Protein AF-A0A955D2E6-F1 (afdb_monomer)

Foldseek 3Di:
DPDFFKWWKAFPAQLVLQVLLQVVAPAKFKDFLNDTDDPSDCVGLSDPVNLQPTQWIFIARVVHTQKIDHGGNRRIIGGPVNVVSVVVCVVVVRMGTDPRPVCVVVPPD

Secondary structure (DSSP, 8-state):
-PPPPEEEEEES-HHHHHHHHHHH-SSEEEEETTEEE---STTSS-SHHHHTT-S-EEEEETTEEEEEESS-GGG-EEEGGGHHHHHHHHHTTSEEEPS-GGGSSSS--

Nearest PDB structures (foldseek):
  3tqe-assembly1_A  TM=4.392E-01  e=4.708E+00  Coxiella burnetii

Sequence (109 aa):
MRRAKLIAVRPWNLRRIALHAVEVAVNPVVLIDKRPVSDLTERGPVTRRGLRRCIDFEVRDDADPILGFHDHPSQMWVADRFAHVAKHCAEQGWLKIEGDPSQQADAMD

Structure (mmCIF, N/CA/C/O backbone):
data_AF-A0A955D2E6-F1
#
_entry.id   AF-A0A955D2E6-F1
#
loop_
_atom_site.group_PDB
_atom_site.id
_atom_site.type_symbol
_atom_site.label_atom_id
_atom_site.label_alt_id
_atom_site.label_comp_id
_atom_site.label_asym_id
_atom_site.label_entity_id
_atom_site.label_seq_id
_atom_site.pdbx_PDB_ins_code
_atom_site.Cartn_x
_atom_site.Cartn_y
_atom_site.Cartn_z
_atom_site.occupancy
_atom_site.B_iso_or_equiv
_atom_site.auth_seq_id
_atom_site.auth_comp_id
_atom_site.auth_asym_id
_atom_site.auth_atom_id
_atom_site.pdbx_PDB_model_num
ATOM 1 N N . MET A 1 1 ? -16.024 -6.768 -15.653 1.00 44.41 1 MET A N 1
ATOM 2 C CA . MET A 1 1 ? -15.174 -5.880 -14.829 1.00 44.41 1 MET A CA 1
ATOM 3 C C . MET A 1 1 ? -14.308 -5.047 -15.758 1.00 44.41 1 MET A C 1
ATOM 5 O O . MET A 1 1 ? -13.595 -5.633 -16.562 1.00 44.41 1 MET A O 1
ATOM 9 N N . ARG A 1 2 ? -14.387 -3.710 -15.720 1.00 44.31 2 ARG A N 1
ATOM 10 C CA . ARG A 1 2 ? -13.373 -2.881 -16.396 1.00 44.31 2 ARG A CA 1
ATOM 11 C C . ARG A 1 2 ? -12.065 -3.059 -15.622 1.00 44.31 2 ARG A C 1
ATOM 13 O O . ARG A 1 2 ? -12.087 -2.954 -14.400 1.00 44.31 2 ARG A O 1
ATOM 20 N N . ARG A 1 3 ? -10.960 -3.373 -16.308 1.00 55.31 3 ARG A N 1
ATOM 21 C CA . ARG A 1 3 ? -9.617 -3.367 -15.705 1.00 55.31 3 ARG A CA 1
ATOM 22 C C . ARG A 1 3 ? -9.413 -1.977 -15.096 1.00 55.31 3 ARG A C 1
ATOM 24 O O . ARG A 1 3 ? -9.505 -0.991 -15.825 1.00 55.31 3 ARG A O 1
ATOM 31 N N . ALA A 1 4 ? -9.230 -1.894 -13.781 1.00 67.38 4 ALA A N 1
ATOM 32 C CA . ALA A 1 4 ? -8.889 -0.628 -13.147 1.00 67.38 4 ALA A CA 1
ATOM 33 C C . ALA A 1 4 ? -7.568 -0.140 -13.752 1.00 67.38 4 ALA A C 1
ATOM 35 O O . ALA A 1 4 ? -6.624 -0.924 -13.874 1.00 67.38 4 ALA A O 1
ATOM 36 N N . LYS A 1 5 ? -7.512 1.125 -14.180 1.00 89.19 5 LYS A N 1
ATOM 37 C CA . LYS A 1 5 ? -6.249 1.725 -14.610 1.00 89.19 5 LYS A CA 1
ATOM 38 C C . LYS A 1 5 ? -5.329 1.795 -13.387 1.00 89.19 5 LYS A C 1
ATOM 40 O O . LYS A 1 5 ? -5.784 2.155 -12.301 1.00 89.19 5 LYS A O 1
ATOM 45 N N . LEU A 1 6 ? -4.071 1.398 -13.554 1.00 93.44 6 LEU A N 1
ATOM 46 C CA . LEU A 1 6 ? -3.074 1.355 -12.487 1.00 93.44 6 LEU A CA 1
ATOM 47 C C . LEU A 1 6 ? -1.964 2.361 -12.784 1.00 93.44 6 LEU A C 1
ATOM 49 O O . LEU A 1 6 ? -1.524 2.489 -13.923 1.00 93.44 6 LEU A O 1
ATOM 53 N N . ILE A 1 7 ? -1.506 3.045 -11.746 1.00 94.44 7 ILE A N 1
ATOM 54 C CA . ILE A 1 7 ? -0.358 3.946 -11.765 1.00 94.44 7 ILE A CA 1
ATOM 55 C C . ILE A 1 7 ? 0.813 3.174 -11.169 1.00 94.44 7 ILE A C 1
ATOM 57 O O . ILE A 1 7 ? 0.764 2.802 -9.995 1.00 94.44 7 ILE A O 1
ATOM 61 N N . ALA A 1 8 ? 1.855 2.926 -11.960 1.00 96.12 8 ALA A N 1
ATOM 62 C CA . ALA A 1 8 ? 3.075 2.310 -11.452 1.00 96.12 8 ALA A CA 1
ATOM 63 C C . ALA A 1 8 ? 3.815 3.275 -10.521 1.00 96.12 8 ALA A C 1
ATOM 65 O O . ALA A 1 8 ? 3.927 4.474 -10.791 1.00 96.12 8 ALA A O 1
ATOM 66 N N . VAL A 1 9 ? 4.321 2.756 -9.404 1.00 96.50 9 VAL A N 1
ATOM 67 C CA . VAL A 1 9 ? 5.073 3.541 -8.427 1.00 96.50 9 VAL A CA 1
ATOM 68 C C . VAL A 1 9 ? 6.264 2.753 -7.897 1.00 96.50 9 VAL A C 1
ATOM 70 O O . VAL A 1 9 ? 6.195 1.552 -7.654 1.00 96.50 9 VAL A O 1
ATOM 73 N N . ARG A 1 10 ? 7.362 3.456 -7.626 1.00 96.75 10 ARG A N 1
ATOM 74 C CA . ARG A 1 10 ? 8.536 2.898 -6.953 1.00 96.75 10 ARG A CA 1
ATOM 75 C C . ARG A 1 10 ? 8.555 3.319 -5.490 1.00 96.75 10 ARG A C 1
ATOM 77 O O . ARG A 1 10 ? 8.791 4.498 -5.220 1.00 96.75 10 ARG A O 1
ATOM 84 N N . PRO A 1 11 ? 8.353 2.404 -4.531 1.00 96.38 11 PRO A N 1
ATOM 85 C CA . PRO A 1 11 ? 8.291 2.769 -3.125 1.00 96.38 11 PRO A CA 1
ATOM 86 C C . PRO A 1 11 ? 9.677 2.814 -2.468 1.00 96.38 11 PRO A C 1
ATOM 88 O O . PRO A 1 11 ? 10.498 1.908 -2.615 1.00 96.38 11 PRO A O 1
ATOM 91 N N . TRP A 1 12 ? 9.902 3.827 -1.634 1.00 95.38 12 TRP A N 1
ATOM 92 C CA . TRP A 1 12 ? 11.038 3.918 -0.709 1.00 95.38 12 TRP A CA 1
ATOM 93 C C . TRP A 1 12 ? 10.624 3.665 0.745 1.00 95.38 12 TRP A C 1
ATOM 95 O O . TRP A 1 12 ? 11.411 3.114 1.524 1.00 95.38 12 TRP A O 1
ATOM 105 N N . ASN A 1 13 ? 9.375 3.993 1.102 1.00 96.25 13 ASN A N 1
ATOM 106 C CA . ASN A 1 13 ? 8.825 3.833 2.449 1.00 96.25 13 ASN A CA 1
ATOM 107 C C . ASN A 1 13 ? 7.477 3.087 2.464 1.00 96.25 13 ASN A C 1
ATOM 109 O O . ASN A 1 13 ? 6.426 3.660 2.741 1.00 96.25 13 ASN A O 1
ATOM 113 N N . LEU A 1 14 ? 7.534 1.775 2.209 1.00 95.31 14 LEU A N 1
ATOM 114 C CA . LEU A 1 14 ? 6.368 0.881 2.130 1.00 95.31 14 LEU A CA 1
ATOM 115 C C . LEU A 1 14 ? 5.400 1.003 3.312 1.00 95.31 14 LEU A C 1
ATOM 117 O O . LEU A 1 14 ? 4.193 1.017 3.111 1.00 95.31 14 LEU A O 1
ATOM 121 N N . ARG A 1 15 ? 5.917 1.118 4.544 1.00 96.50 15 ARG A N 1
ATOM 122 C CA . ARG A 1 15 ? 5.055 1.190 5.731 1.00 96.50 15 ARG A CA 1
ATOM 123 C C . ARG A 1 15 ? 4.250 2.487 5.763 1.00 96.50 15 ARG A C 1
ATOM 125 O O . ARG A 1 15 ? 3.059 2.439 6.032 1.00 96.50 15 ARG A O 1
ATOM 132 N N . ARG A 1 16 ? 4.882 3.637 5.506 1.00 97.75 16 ARG A N 1
ATOM 133 C CA . ARG A 1 16 ? 4.164 4.923 5.501 1.00 97.75 16 ARG A CA 1
ATOM 134 C C . ARG A 1 16 ? 3.128 4.983 4.381 1.00 97.75 16 ARG A C 1
ATOM 136 O O . ARG A 1 16 ? 2.014 5.413 4.638 1.00 97.75 16 ARG A O 1
ATOM 143 N N . ILE A 1 17 ? 3.465 4.464 3.199 1.00 98.12 17 ILE A N 1
ATOM 144 C CA . ILE A 1 17 ? 2.529 4.351 2.070 1.00 98.12 17 ILE A CA 1
ATOM 145 C C . ILE A 1 17 ? 1.314 3.492 2.452 1.00 98.12 17 ILE A C 1
ATOM 147 O O . ILE A 1 17 ? 0.179 3.909 2.247 1.00 98.12 17 ILE A O 1
ATOM 151 N N . ALA A 1 18 ? 1.550 2.316 3.042 1.00 97.69 18 ALA A N 1
ATOM 152 C CA . ALA A 1 18 ? 0.492 1.410 3.483 1.00 97.69 18 ALA A CA 1
ATOM 153 C C . ALA A 1 18 ? -0.448 2.069 4.500 1.00 97.69 18 ALA A C 1
ATOM 155 O O . ALA A 1 18 ? -1.662 2.023 4.333 1.00 97.69 18 ALA A O 1
ATOM 156 N N . LEU A 1 19 ? 0.112 2.702 5.535 1.00 98.12 19 LEU A N 1
ATOM 157 C CA . LEU A 1 19 ? -0.682 3.358 6.574 1.00 98.12 19 LEU A CA 1
ATOM 158 C C . LEU A 1 19 ? -1.487 4.534 6.022 1.00 98.12 19 LEU A C 1
ATOM 160 O O . LEU A 1 19 ? -2.654 4.665 6.362 1.00 98.12 19 LEU A O 1
ATOM 164 N N . HIS A 1 20 ? -0.908 5.330 5.124 1.00 98.50 20 HIS A N 1
ATOM 165 C CA . HIS A 1 20 ? -1.639 6.427 4.503 1.00 98.50 20 HIS A CA 1
ATOM 166 C C . HIS A 1 20 ? -2.819 5.931 3.649 1.00 98.50 20 HIS A C 1
ATOM 168 O O . HIS A 1 20 ? -3.902 6.500 3.703 1.00 98.50 20 HIS A O 1
ATOM 174 N N . ALA A 1 21 ? -2.656 4.833 2.904 1.00 98.19 21 ALA A N 1
ATOM 175 C CA . ALA A 1 21 ? -3.774 4.232 2.175 1.00 98.19 21 ALA A CA 1
ATOM 176 C C . ALA A 1 21 ? -4.874 3.700 3.110 1.00 98.19 21 ALA A C 1
ATOM 178 O O . ALA A 1 21 ? -6.051 3.826 2.787 1.00 98.19 21 ALA A O 1
ATOM 179 N N . VAL A 1 22 ? -4.504 3.150 4.272 1.00 98.19 22 VAL A N 1
ATOM 180 C CA . VAL A 1 22 ? -5.465 2.734 5.308 1.00 98.19 22 VAL A CA 1
ATOM 181 C C . VAL A 1 22 ? -6.222 3.934 5.880 1.00 98.19 22 VAL A C 1
ATOM 183 O O . VAL A 1 22 ? -7.425 3.835 6.077 1.00 98.19 22 VAL A O 1
ATOM 186 N N . GLU A 1 23 ? -5.547 5.062 6.114 1.00 98.06 23 GLU A N 1
ATOM 187 C CA . GLU A 1 23 ? -6.169 6.305 6.603 1.00 98.06 23 GLU A CA 1
ATOM 188 C C . GLU A 1 23 ? -7.167 6.910 5.602 1.00 98.06 23 GLU A C 1
ATOM 190 O O . GLU A 1 23 ? -8.122 7.566 6.009 1.00 98.06 23 GLU A O 1
ATOM 195 N N . VAL A 1 24 ? -6.942 6.710 4.300 1.00 97.69 24 VAL A N 1
ATOM 196 C CA . VAL A 1 24 ? -7.815 7.207 3.223 1.00 97.69 24 VAL A CA 1
ATOM 197 C C . VAL A 1 24 ? -9.042 6.313 3.003 1.00 97.69 24 VAL A C 1
ATOM 199 O O . VAL A 1 24 ? -10.073 6.803 2.541 1.00 97.69 24 VAL A O 1
ATOM 202 N N . ALA A 1 25 ? -8.942 5.018 3.303 1.00 97.69 25 ALA A N 1
ATOM 203 C CA . ALA A 1 25 ? -10.028 4.060 3.113 1.00 97.69 25 ALA A CA 1
ATOM 204 C C . ALA A 1 25 ? -11.179 4.297 4.101 1.00 97.69 25 ALA A C 1
ATOM 206 O O . ALA A 1 25 ? -10.948 4.572 5.279 1.00 97.69 25 ALA A O 1
ATOM 207 N N . VAL A 1 26 ? -12.420 4.105 3.649 1.00 97.56 26 VAL A N 1
ATOM 208 C CA . VAL A 1 26 ? -13.587 4.128 4.546 1.00 97.56 26 VAL A CA 1
ATOM 209 C C . VAL A 1 26 ? -13.675 2.819 5.336 1.00 97.56 26 VAL A C 1
ATOM 211 O O . VAL A 1 26 ? -13.834 2.840 6.554 1.00 97.56 26 VAL A O 1
ATOM 214 N N . ASN A 1 27 ? -13.512 1.687 4.649 1.00 97.62 27 ASN A N 1
ATOM 215 C CA . ASN A 1 27 ? -13.533 0.331 5.191 1.00 97.62 27 ASN A CA 1
ATOM 216 C C . ASN A 1 27 ? -12.212 -0.384 4.839 1.00 97.62 27 ASN A C 1
ATOM 218 O O . ASN A 1 27 ? -12.171 -1.204 3.917 1.00 97.62 27 ASN A O 1
ATOM 222 N N . PRO A 1 28 ? -11.100 -0.077 5.532 1.00 97.81 28 PRO A N 1
ATOM 223 C CA . PRO A 1 28 ? -9.787 -0.597 5.169 1.00 97.81 28 PRO A CA 1
ATOM 224 C C . PRO A 1 28 ? -9.697 -2.118 5.314 1.00 97.81 28 PRO A C 1
ATOM 226 O O . PRO A 1 28 ? -9.940 -2.677 6.385 1.00 97.81 28 PRO A O 1
ATOM 229 N N . VAL A 1 29 ? -9.217 -2.780 4.262 1.00 98.19 29 VAL A N 1
ATOM 230 C CA . VAL A 1 29 ? -8.802 -4.187 4.291 1.00 98.19 29 VAL A CA 1
ATOM 231 C C . VAL A 1 29 ? -7.344 -4.274 3.862 1.00 98.19 29 VAL A C 1
ATOM 233 O O . VAL A 1 29 ? -6.990 -3.904 2.743 1.00 98.19 29 VAL A O 1
ATOM 236 N N . VAL A 1 30 ? -6.484 -4.783 4.745 1.00 98.12 30 VAL A N 1
ATOM 237 C CA . VAL A 1 30 ? -5.067 -5.012 4.443 1.00 98.12 30 VAL A CA 1
ATOM 238 C C . VAL A 1 30 ? -4.829 -6.499 4.246 1.00 98.12 30 VAL A C 1
ATOM 240 O O . VAL A 1 30 ? -5.164 -7.303 5.115 1.00 98.12 30 VAL A O 1
ATOM 243 N N . LEU A 1 31 ? -4.234 -6.863 3.114 1.00 98.19 31 LEU A N 1
ATOM 244 C CA . LEU A 1 31 ? -3.880 -8.235 2.773 1.00 98.19 31 LEU A CA 1
ATOM 245 C C . LEU A 1 31 ? -2.358 -8.376 2.699 1.00 98.19 31 LEU A C 1
ATOM 247 O O . LEU A 1 31 ? -1.695 -7.598 2.017 1.00 98.19 31 LEU A O 1
ATOM 251 N N . ILE A 1 32 ? -1.815 -9.399 3.357 1.00 97.19 32 ILE A N 1
ATOM 252 C CA . ILE A 1 32 ? -0.437 -9.874 3.170 1.00 97.19 32 ILE A CA 1
ATOM 253 C C . ILE A 1 32 ? -0.512 -11.333 2.746 1.00 97.19 32 ILE A C 1
ATOM 255 O O . ILE A 1 32 ? -1.170 -12.133 3.410 1.00 97.19 32 ILE A O 1
ATOM 259 N N . ASP A 1 33 ? 0.122 -11.672 1.625 1.00 96.56 33 ASP A N 1
ATOM 260 C CA . ASP A 1 33 ? 0.084 -13.010 1.025 1.00 96.56 33 ASP A CA 1
ATOM 261 C C . ASP A 1 33 ? -1.359 -13.546 0.929 1.00 96.56 33 ASP A C 1
ATOM 263 O O . ASP A 1 33 ? -1.671 -14.681 1.299 1.00 96.56 33 ASP A O 1
ATOM 267 N N . LYS A 1 34 ? -2.264 -12.664 0.467 1.00 94.62 34 LYS A N 1
ATOM 268 C CA . LYS A 1 34 ? -3.714 -12.887 0.293 1.00 94.62 34 LYS A CA 1
ATOM 269 C C . LYS A 1 34 ? -4.491 -13.164 1.585 1.00 94.62 34 LYS A C 1
ATOM 271 O O . LYS A 1 34 ? -5.650 -13.573 1.524 1.00 94.62 34 LYS A O 1
ATOM 276 N N . ARG A 1 35 ? -3.892 -12.934 2.756 1.00 96.56 35 ARG A N 1
ATOM 277 C CA . ARG A 1 35 ? -4.540 -13.112 4.061 1.00 96.56 35 ARG A CA 1
ATOM 278 C C . ARG A 1 35 ? -4.811 -11.762 4.716 1.00 96.56 35 ARG A C 1
ATOM 280 O O . ARG A 1 35 ? -3.907 -10.926 4.741 1.00 96.56 35 ARG A O 1
ATOM 287 N N . PRO A 1 36 ? -6.019 -11.545 5.263 1.00 96.69 36 PRO A N 1
ATOM 288 C CA . PRO A 1 36 ? -6.326 -10.317 5.973 1.00 96.69 36 PRO A CA 1
ATOM 289 C C . PRO A 1 36 ? -5.475 -10.188 7.233 1.00 96.69 36 PRO A C 1
ATOM 291 O O . PRO A 1 36 ? -5.292 -11.153 7.979 1.00 96.69 36 PRO A O 1
ATOM 294 N N . VAL A 1 37 ? -4.973 -8.980 7.469 1.00 96.19 37 VAL A N 1
ATOM 295 C CA . VAL A 1 37 ? -4.229 -8.616 8.674 1.00 96.19 37 VAL A CA 1
ATOM 296 C C . VAL A 1 37 ? -4.873 -7.397 9.322 1.00 96.19 37 VAL A C 1
ATOM 298 O O . VAL A 1 37 ? -5.189 -6.418 8.652 1.00 96.19 37 VAL A O 1
ATOM 301 N N . SER A 1 38 ? -5.071 -7.461 10.636 1.00 94.50 38 SER A N 1
ATOM 302 C CA . SER A 1 38 ? -5.652 -6.371 11.430 1.00 94.50 38 SER A CA 1
ATOM 303 C C . SER A 1 38 ? -4.632 -5.677 12.337 1.00 94.50 38 SER A C 1
ATOM 305 O O . SER A 1 38 ? -4.843 -4.536 12.737 1.00 94.50 38 SER A O 1
ATOM 307 N N . ASP A 1 39 ? -3.505 -6.328 12.645 1.00 94.88 39 ASP A N 1
ATOM 308 C CA . ASP A 1 39 ? -2.432 -5.727 13.439 1.00 94.88 39 ASP A CA 1
ATOM 309 C C . ASP A 1 39 ? -1.503 -4.875 12.558 1.00 94.88 39 ASP A C 1
ATOM 311 O O . ASP A 1 39 ? -0.596 -5.376 11.891 1.00 94.88 39 ASP A O 1
ATOM 315 N N . LEU A 1 40 ? -1.732 -3.562 12.561 1.00 95.00 40 LEU A N 1
ATOM 316 C CA . LEU A 1 40 ? -0.913 -2.575 11.842 1.00 95.00 40 LEU A CA 1
ATOM 317 C C . LEU A 1 40 ? 0.144 -1.904 12.741 1.00 95.00 40 LEU A C 1
ATOM 319 O O . LEU A 1 40 ? 0.836 -0.961 12.325 1.00 95.00 40 LEU A O 1
ATOM 323 N N . THR A 1 41 ? 0.273 -2.366 13.989 1.00 93.50 41 THR A N 1
ATOM 324 C CA . THR A 1 41 ? 1.257 -1.839 14.937 1.00 93.50 41 THR A CA 1
ATOM 325 C C . THR A 1 41 ? 2.681 -2.190 14.499 1.00 93.50 41 THR A C 1
ATOM 327 O O . THR A 1 41 ? 2.914 -2.932 13.546 1.00 93.50 41 THR A O 1
ATOM 330 N N . GLU A 1 42 ? 3.684 -1.669 15.204 1.00 89.81 42 GLU A N 1
ATOM 331 C CA . GLU A 1 42 ? 5.088 -1.991 14.911 1.00 89.81 42 GLU A CA 1
ATOM 332 C C . GLU A 1 42 ? 5.464 -3.454 15.192 1.00 89.81 42 GLU A C 1
ATOM 334 O O . GLU A 1 42 ? 6.515 -3.910 14.741 1.00 89.81 42 GLU A O 1
ATOM 339 N N . ARG A 1 43 ? 4.616 -4.192 15.920 1.00 90.25 43 ARG A N 1
ATOM 340 C CA . ARG A 1 43 ? 4.791 -5.626 16.189 1.00 90.25 43 ARG A CA 1
ATOM 341 C C . ARG A 1 43 ? 4.080 -6.506 15.159 1.00 90.25 43 ARG A C 1
ATOM 343 O O . ARG A 1 43 ? 4.406 -7.687 15.060 1.00 90.25 43 ARG A O 1
ATOM 350 N N . GLY A 1 44 ? 3.155 -5.925 14.399 1.00 91.25 44 GLY A N 1
ATOM 351 C CA . GLY A 1 44 ? 2.387 -6.612 13.376 1.00 91.25 44 GLY A CA 1
ATOM 352 C C . GLY A 1 44 ? 3.184 -6.892 12.095 1.00 91.25 44 GLY A C 1
ATOM 353 O O . GLY A 1 44 ? 4.358 -6.530 11.961 1.00 91.25 44 GLY A O 1
ATOM 354 N N . PRO A 1 45 ? 2.552 -7.534 11.102 1.00 90.88 45 PRO A N 1
ATOM 355 C CA . PRO A 1 45 ? 3.204 -7.887 9.843 1.00 90.88 45 PRO A CA 1
ATOM 356 C C . PRO A 1 45 ? 3.443 -6.682 8.914 1.00 90.88 45 PRO A C 1
ATOM 358 O O . PRO A 1 45 ? 4.336 -6.731 8.065 1.00 90.88 45 PRO A O 1
ATOM 361 N N . VAL A 1 46 ? 2.725 -5.566 9.099 1.00 93.94 46 VAL A N 1
ATOM 362 C CA . VAL A 1 46 ? 2.848 -4.342 8.279 1.00 93.94 46 VAL A CA 1
ATOM 363 C C . VAL A 1 46 ? 4.019 -3.469 8.756 1.00 93.94 46 VAL A C 1
ATOM 365 O O . VAL A 1 46 ? 3.889 -2.327 9.204 1.00 93.94 46 VAL A O 1
ATOM 368 N N . THR A 1 47 ? 5.223 -4.026 8.657 1.00 94.12 47 THR A N 1
ATOM 369 C CA . THR A 1 47 ? 6.489 -3.334 8.931 1.00 94.12 47 THR A CA 1
ATOM 370 C C . THR A 1 47 ? 7.312 -3.204 7.658 1.00 94.12 47 THR A C 1
ATOM 372 O O . THR A 1 47 ? 7.113 -3.938 6.694 1.00 94.12 47 THR A O 1
ATOM 375 N N . ARG A 1 48 ? 8.318 -2.317 7.646 1.00 89.06 48 ARG A N 1
ATOM 376 C CA . ARG A 1 48 ? 9.250 -2.215 6.507 1.00 89.06 48 ARG A CA 1
ATOM 377 C C . ARG A 1 48 ? 9.898 -3.563 6.173 1.00 89.06 48 ARG A C 1
ATOM 379 O O . ARG A 1 48 ? 10.115 -3.861 5.005 1.00 89.06 48 ARG A O 1
ATOM 386 N N . ARG A 1 49 ? 10.237 -4.360 7.194 1.00 90.88 49 ARG A N 1
ATOM 387 C CA . ARG A 1 49 ? 10.844 -5.686 7.020 1.00 90.88 49 ARG A CA 1
ATOM 388 C C . ARG A 1 49 ? 9.822 -6.719 6.552 1.00 90.88 49 ARG A C 1
ATOM 390 O O . ARG A 1 49 ? 10.172 -7.511 5.686 1.00 90.88 49 ARG A O 1
ATOM 397 N N . GLY A 1 50 ? 8.612 -6.706 7.111 1.00 92.81 50 GLY A N 1
ATOM 398 C CA . GLY A 1 50 ? 7.531 -7.611 6.717 1.00 92.81 50 GLY A CA 1
ATOM 399 C C . GLY A 1 50 ? 7.140 -7.414 5.256 1.00 92.81 50 GLY A C 1
ATOM 400 O O . GLY A 1 50 ? 7.261 -8.338 4.461 1.00 92.81 50 GLY A O 1
ATOM 401 N N . LEU A 1 51 ? 6.835 -6.172 4.874 1.00 93.75 51 LEU A N 1
ATOM 402 C CA . LEU A 1 51 ? 6.428 -5.824 3.509 1.00 93.75 51 LEU A CA 1
ATOM 403 C C . LEU A 1 51 ? 7.527 -6.044 2.461 1.00 93.75 51 LEU A C 1
ATOM 405 O O . LEU A 1 51 ? 7.233 -6.229 1.294 1.00 93.75 51 LEU A O 1
ATOM 409 N N . ARG A 1 52 ? 8.808 -6.037 2.846 1.00 91.69 52 ARG A N 1
ATOM 410 C CA . ARG A 1 52 ? 9.909 -6.381 1.928 1.00 91.69 52 ARG A CA 1
ATOM 411 C C . ARG A 1 52 ? 10.054 -7.880 1.664 1.00 91.69 52 ARG A C 1
ATOM 413 O O . ARG A 1 52 ? 10.866 -8.249 0.825 1.00 91.69 52 ARG A O 1
ATOM 420 N N . ARG A 1 53 ? 9.380 -8.724 2.446 1.00 93.25 53 ARG A N 1
ATOM 421 C CA . ARG A 1 53 ? 9.538 -10.184 2.428 1.00 93.25 53 ARG A CA 1
ATOM 42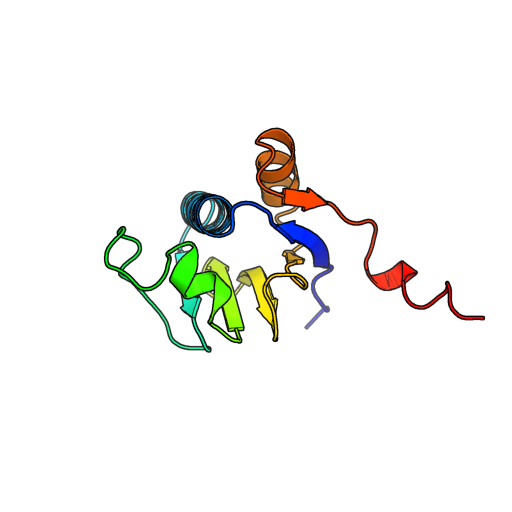2 C C . ARG A 1 53 ? 8.289 -10.922 1.965 1.00 93.25 53 ARG A C 1
ATOM 424 O O . ARG A 1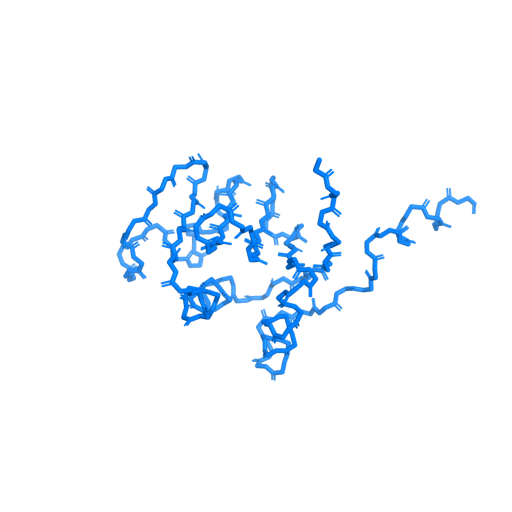 53 ? 8.414 -12.099 1.649 1.00 93.25 53 ARG A O 1
ATOM 431 N N . CYS A 1 54 ? 7.125 -10.279 1.983 1.00 93.94 54 CYS A N 1
ATOM 432 C CA . CYS A 1 54 ? 5.916 -10.875 1.434 1.00 93.94 54 CYS A CA 1
ATOM 433 C C . CYS A 1 54 ? 5.941 -10.842 -0.096 1.00 93.94 54 CYS A C 1
ATOM 435 O O . CYS A 1 54 ? 6.638 -10.023 -0.702 1.00 93.94 54 CYS A O 1
ATOM 437 N N . ILE A 1 55 ? 5.181 -11.755 -0.685 1.00 95.31 55 ILE A N 1
ATOM 438 C CA . ILE A 1 55 ? 5.028 -11.913 -2.130 1.00 95.31 55 ILE A CA 1
ATOM 439 C C . ILE A 1 55 ? 3.912 -10.987 -2.601 1.00 95.31 55 ILE A C 1
ATOM 441 O O . ILE A 1 55 ? 4.094 -10.225 -3.545 1.00 95.31 55 ILE A O 1
ATOM 445 N N . ASP A 1 56 ? 2.785 -11.004 -1.887 1.00 96.50 56 ASP A N 1
ATOM 446 C CA . ASP A 1 56 ? 1.623 -10.182 -2.205 1.00 96.50 56 ASP A CA 1
ATOM 447 C C . ASP A 1 56 ? 1.304 -9.225 -1.061 1.00 96.50 56 ASP A C 1
ATOM 449 O O . ASP A 1 56 ? 1.309 -9.593 0.118 1.00 96.50 56 ASP A O 1
ATOM 453 N N . PHE A 1 57 ? 0.961 -7.994 -1.420 1.00 98.06 57 PHE A N 1
ATOM 454 C CA . PHE A 1 57 ? 0.475 -6.997 -0.480 1.00 98.06 57 PHE A CA 1
ATOM 455 C C . PHE A 1 57 ? -0.580 -6.129 -1.144 1.00 98.06 57 PHE A C 1
ATOM 457 O O . PHE A 1 57 ? -0.352 -5.614 -2.235 1.00 98.06 57 PHE A O 1
ATOM 464 N N . GLU A 1 58 ? -1.697 -5.905 -0.460 1.00 98.12 58 GLU A N 1
ATOM 465 C CA . GLU A 1 58 ? -2.723 -4.970 -0.913 1.00 98.12 58 GLU A CA 1
ATOM 466 C C . GLU A 1 58 ? -3.331 -4.200 0.259 1.00 98.12 58 GLU A C 1
ATOM 468 O O . GLU A 1 58 ? -3.558 -4.749 1.338 1.00 98.12 58 GLU A O 1
ATOM 473 N N . VAL A 1 59 ? -3.650 -2.933 0.008 1.00 98.31 59 VAL A N 1
ATOM 474 C CA . VAL A 1 59 ? -4.591 -2.151 0.813 1.00 98.31 59 VAL A CA 1
ATOM 475 C C . VAL A 1 59 ? -5.817 -1.888 -0.048 1.00 98.31 59 VAL A C 1
ATOM 477 O O . VAL A 1 59 ? -5.693 -1.431 -1.188 1.00 98.31 59 VAL A O 1
ATOM 480 N N . ARG A 1 60 ? -6.995 -2.186 0.492 1.00 98.19 60 ARG A N 1
ATOM 481 C CA . ARG A 1 60 ? -8.292 -2.041 -0.171 1.00 98.19 60 ARG A CA 1
ATOM 482 C C . ARG A 1 60 ? -9.243 -1.199 0.670 1.00 98.19 60 ARG A C 1
ATOM 484 O O . ARG A 1 60 ? -9.083 -1.126 1.887 1.00 98.19 60 ARG A O 1
ATOM 491 N N . ASP A 1 61 ? -10.231 -0.617 0.006 1.00 97.25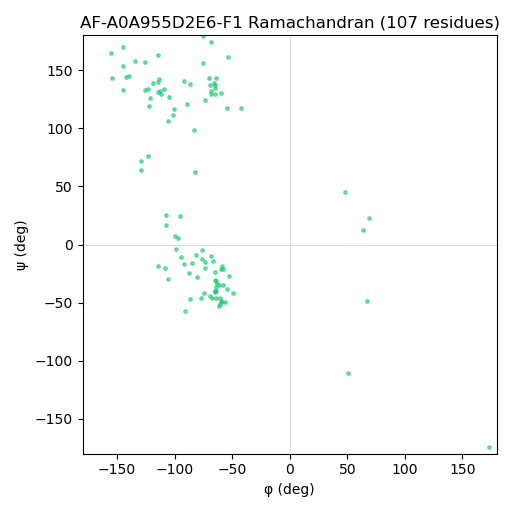 61 ASP A N 1
ATOM 492 C CA . ASP A 1 61 ? -11.449 -0.084 0.613 1.00 97.25 61 ASP A CA 1
ATOM 493 C C . ASP A 1 61 ? -12.589 -1.057 0.281 1.00 97.25 61 ASP A C 1
ATOM 495 O O . ASP A 1 61 ? -12.980 -1.184 -0.882 1.00 97.25 61 ASP A O 1
ATOM 499 N N . ASP A 1 62 ? -13.034 -1.841 1.264 1.00 95.31 62 ASP A N 1
ATOM 500 C CA . ASP A 1 62 ? -13.829 -3.056 1.049 1.00 95.31 62 ASP A CA 1
ATOM 501 C C . ASP A 1 62 ? -13.175 -3.991 0.003 1.00 95.31 62 ASP A C 1
ATOM 503 O O . ASP A 1 62 ? -12.123 -4.598 0.236 1.00 95.31 62 ASP A O 1
ATOM 507 N N . ALA A 1 63 ? -13.793 -4.121 -1.172 1.00 93.69 63 ALA A N 1
ATOM 508 C CA . ALA A 1 63 ? -13.335 -4.962 -2.270 1.00 93.69 63 ALA A CA 1
ATOM 509 C C . ALA A 1 63 ? -12.478 -4.196 -3.290 1.00 93.69 63 ALA A C 1
ATOM 511 O O . ALA A 1 63 ? -11.864 -4.824 -4.156 1.00 93.69 63 ALA A O 1
ATOM 512 N N . ASP A 1 64 ? -12.433 -2.865 -3.204 1.00 94.56 64 ASP A N 1
ATOM 513 C CA . ASP A 1 64 ? -11.775 -2.017 -4.186 1.00 94.56 64 ASP A CA 1
ATOM 514 C C . ASP A 1 64 ? -10.297 -1.806 -3.832 1.00 94.56 64 ASP A C 1
ATOM 516 O O . ASP A 1 64 ? -9.984 -1.258 -2.774 1.00 94.56 64 ASP A O 1
ATOM 520 N N . PRO A 1 65 ? -9.352 -2.188 -4.706 1.00 96.19 65 PRO A N 1
ATOM 521 C CA . PRO A 1 65 ? -7.940 -1.980 -4.438 1.00 96.19 65 PRO A CA 1
ATOM 522 C C . PRO A 1 65 ? -7.562 -0.495 -4.457 1.00 96.19 65 PRO A C 1
ATOM 524 O O . PRO A 1 65 ? -7.877 0.225 -5.407 1.00 96.19 65 PRO A O 1
ATOM 527 N N . ILE A 1 66 ? -6.825 -0.062 -3.431 1.00 97.81 66 ILE A N 1
ATOM 528 C CA . ILE A 1 66 ? -6.200 1.264 -3.364 1.00 97.81 66 ILE A CA 1
ATOM 529 C C . ILE A 1 66 ? -4.797 1.184 -3.946 1.00 97.81 66 ILE A C 1
ATOM 531 O O . ILE A 1 66 ? -4.462 1.898 -4.891 1.00 97.81 66 ILE A O 1
ATOM 535 N N . LEU A 1 67 ? -3.980 0.298 -3.381 1.00 98.12 67 LEU A N 1
ATOM 536 C CA . LEU A 1 67 ? -2.602 0.074 -3.784 1.00 98.12 67 LEU A CA 1
ATOM 537 C C . LEU A 1 67 ? -2.151 -1.332 -3.415 1.00 98.12 67 LEU A C 1
ATOM 539 O O . LEU A 1 67 ? -2.760 -1.996 -2.575 1.00 98.12 67 LEU A O 1
ATOM 543 N N . GLY A 1 68 ? -1.043 -1.756 -3.999 1.00 97.50 68 GLY A N 1
ATOM 544 C CA . GLY A 1 68 ? -0.462 -3.047 -3.684 1.00 97.50 68 GLY A CA 1
ATOM 545 C C . GLY A 1 68 ? 0.695 -3.400 -4.592 1.00 97.50 68 GLY A C 1
ATOM 546 O O . GLY A 1 68 ? 1.131 -2.590 -5.406 1.00 97.50 68 GLY A O 1
ATOM 547 N N . PHE A 1 69 ? 1.194 -4.614 -4.437 1.00 97.00 69 PHE A N 1
ATOM 548 C CA . PHE A 1 69 ? 2.087 -5.262 -5.384 1.00 97.00 69 PHE A CA 1
ATOM 549 C C . PHE A 1 69 ? 1.794 -6.759 -5.412 1.00 97.00 69 PHE A C 1
ATOM 551 O O . PHE A 1 69 ? 1.349 -7.341 -4.420 1.00 97.00 69 PHE A O 1
ATOM 558 N N . HIS A 1 70 ? 2.104 -7.357 -6.555 1.00 94.62 70 HIS A N 1
ATOM 559 C CA . HIS A 1 70 ? 2.203 -8.797 -6.728 1.00 94.62 70 HIS A CA 1
ATOM 560 C C . HIS A 1 70 ? 3.668 -9.126 -7.023 1.00 94.62 70 HIS A C 1
ATOM 562 O O . HIS A 1 70 ? 4.361 -8.334 -7.662 1.00 94.62 70 HIS A O 1
ATOM 568 N N . ASP A 1 71 ? 4.151 -10.246 -6.500 1.00 93.19 71 ASP A N 1
ATOM 569 C CA . ASP A 1 71 ? 5.531 -10.749 -6.571 1.00 93.19 71 ASP A CA 1
ATOM 570 C C . ASP A 1 71 ? 6.609 -9.947 -5.823 1.00 93.19 71 ASP A C 1
ATOM 572 O O . ASP A 1 71 ? 7.430 -10.539 -5.117 1.00 93.19 71 ASP A O 1
ATOM 576 N N . HIS A 1 72 ? 6.677 -8.620 -5.985 1.00 94.50 72 HIS A N 1
ATOM 577 C CA . HIS A 1 72 ? 7.748 -7.830 -5.374 1.00 94.50 72 HIS A CA 1
ATOM 578 C C . HIS A 1 72 ? 7.367 -6.363 -5.112 1.00 94.50 72 HIS A C 1
ATOM 580 O O . HIS A 1 72 ? 6.769 -5.721 -5.976 1.00 94.50 72 HIS A O 1
ATOM 586 N N . PRO A 1 73 ? 7.830 -5.746 -4.003 1.00 94.31 73 PRO A N 1
ATOM 587 C CA . PRO A 1 73 ? 7.535 -4.346 -3.688 1.00 94.31 73 PRO A CA 1
ATOM 588 C C . PRO A 1 73 ? 7.953 -3.313 -4.737 1.00 94.31 73 PRO A C 1
ATOM 590 O O . PRO A 1 73 ? 7.452 -2.196 -4.725 1.00 94.31 73 PRO A O 1
ATOM 593 N N . SER A 1 74 ? 8.894 -3.632 -5.628 1.00 93.38 74 SER A N 1
ATOM 594 C CA . SER A 1 74 ? 9.271 -2.726 -6.723 1.00 93.38 74 SER A CA 1
ATOM 595 C C . SER A 1 74 ? 8.221 -2.644 -7.831 1.00 93.38 74 SER A C 1
ATOM 597 O O . SER A 1 74 ? 8.307 -1.734 -8.643 1.00 93.38 74 SER A O 1
ATOM 599 N N . GLN A 1 75 ? 7.268 -3.579 -7.874 1.00 93.88 75 GLN A N 1
ATOM 600 C CA . GLN A 1 75 ? 6.147 -3.603 -8.817 1.00 93.88 75 GLN A CA 1
ATOM 601 C C . GLN A 1 75 ? 4.887 -2.965 -8.213 1.00 93.88 75 GLN A C 1
ATOM 603 O O . GLN A 1 75 ? 3.761 -3.313 -8.569 1.00 93.88 75 GLN A O 1
ATOM 608 N N . MET A 1 76 ? 5.068 -2.072 -7.238 1.00 97.00 76 MET A N 1
ATOM 609 C CA . MET A 1 76 ? 3.952 -1.440 -6.559 1.00 97.00 76 MET A CA 1
ATOM 610 C C . MET A 1 76 ? 3.145 -0.575 -7.521 1.00 97.00 76 MET A C 1
ATOM 612 O O . MET A 1 76 ? 3.675 0.102 -8.403 1.00 97.00 76 MET A O 1
ATOM 616 N N . TRP A 1 77 ? 1.840 -0.588 -7.320 1.00 97.31 77 TRP A N 1
ATOM 617 C CA . TRP A 1 77 ? 0.890 0.190 -8.085 1.00 97.31 77 TRP A CA 1
ATOM 618 C C . TRP A 1 77 ? -0.108 0.872 -7.156 1.00 97.31 77 TRP A C 1
ATOM 620 O O . TRP A 1 77 ? -0.333 0.445 -6.022 1.00 97.31 77 TRP A O 1
ATOM 630 N N . VAL A 1 78 ? -0.718 1.939 -7.660 1.00 97.44 78 VAL A N 1
ATOM 631 C CA . VAL A 1 78 ? -1.869 2.618 -7.057 1.00 97.44 78 VAL A CA 1
ATOM 632 C C . VAL A 1 78 ? -2.988 2.620 -8.090 1.00 97.44 78 VAL A C 1
ATOM 634 O O . VAL A 1 78 ? -2.745 2.913 -9.259 1.00 97.44 78 VAL A O 1
ATOM 637 N N . ALA A 1 79 ? -4.211 2.275 -7.704 1.00 96.38 79 ALA A N 1
ATOM 638 C CA . ALA A 1 79 ? -5.341 2.362 -8.621 1.00 96.38 79 ALA A CA 1
ATOM 639 C C . ALA A 1 79 ? -5.621 3.832 -8.977 1.00 96.38 79 ALA A C 1
ATOM 641 O O . ALA A 1 79 ? -5.591 4.707 -8.116 1.00 96.38 79 ALA A O 1
ATOM 642 N N . ASP A 1 80 ? -5.921 4.114 -10.243 1.00 93.62 80 ASP A N 1
ATOM 643 C CA . ASP A 1 80 ? -6.040 5.476 -10.787 1.00 93.62 80 ASP A CA 1
ATOM 644 C C . ASP A 1 80 ? -7.093 6.337 -10.063 1.00 93.62 80 ASP A C 1
ATOM 646 O O . ASP A 1 80 ? -6.869 7.515 -9.791 1.00 93.62 80 ASP A O 1
ATOM 650 N N . ARG A 1 81 ? -8.203 5.735 -9.609 1.00 94.12 81 ARG A N 1
ATOM 651 C CA . ARG A 1 81 ? -9.208 6.422 -8.764 1.00 94.12 81 ARG A CA 1
ATOM 652 C C . ARG A 1 81 ? -8.634 6.944 -7.434 1.00 94.12 81 ARG A C 1
ATOM 654 O O . ARG A 1 81 ? -9.197 7.856 -6.835 1.00 94.12 81 ARG A O 1
ATOM 661 N N . PHE A 1 82 ? -7.504 6.393 -6.993 1.00 96.12 82 PHE A N 1
ATOM 662 C CA . PHE A 1 82 ? -6.734 6.800 -5.820 1.00 96.12 82 PHE A CA 1
ATOM 663 C C . PHE A 1 82 ? -5.428 7.519 -6.204 1.00 96.12 82 PHE A C 1
ATOM 665 O O . PHE A 1 82 ? -4.491 7.572 -5.411 1.00 96.12 82 PHE A O 1
ATOM 672 N N . ALA A 1 83 ? -5.350 8.146 -7.386 1.00 95.62 83 ALA A N 1
ATOM 673 C CA . ALA A 1 83 ? -4.176 8.917 -7.819 1.00 95.62 83 ALA A CA 1
ATOM 674 C C . ALA A 1 83 ? -3.732 9.991 -6.807 1.00 95.62 83 ALA A C 1
ATOM 676 O O . ALA A 1 83 ? -2.553 10.339 -6.746 1.00 95.62 83 ALA A O 1
ATOM 677 N N . HIS A 1 84 ? -4.653 10.512 -5.992 1.00 96.56 84 HIS A N 1
ATOM 678 C CA . HIS A 1 84 ? -4.334 11.447 -4.913 1.00 96.56 84 HIS A CA 1
ATOM 679 C C . HIS A 1 84 ? -3.428 10.824 -3.832 1.00 96.56 84 HIS A C 1
ATOM 681 O O . HIS A 1 84 ? -2.541 11.514 -3.338 1.00 96.56 84 HIS A O 1
ATOM 687 N N . VAL A 1 85 ? -3.564 9.523 -3.535 1.00 98.00 85 VAL A N 1
ATOM 688 C CA . VAL A 1 85 ? -2.677 8.779 -2.618 1.00 98.00 85 VAL A CA 1
ATOM 689 C C . VAL A 1 85 ? -1.258 8.732 -3.178 1.00 98.00 85 VAL A C 1
ATOM 691 O O . VAL A 1 85 ? -0.295 9.020 -2.466 1.00 98.00 85 VAL A O 1
ATOM 694 N N . ALA A 1 86 ? -1.121 8.420 -4.473 1.00 97.31 86 ALA A N 1
ATOM 695 C CA . ALA A 1 86 ? 0.175 8.397 -5.150 1.00 97.31 86 ALA A CA 1
ATOM 696 C C . ALA A 1 86 ? 0.849 9.777 -5.120 1.00 97.31 86 ALA A C 1
ATOM 698 O O . ALA A 1 86 ? 2.028 9.873 -4.780 1.00 97.31 86 ALA A O 1
ATOM 699 N N . LYS A 1 87 ? 0.096 10.845 -5.424 1.00 97.75 87 LYS A N 1
ATOM 700 C CA . LYS A 1 87 ? 0.586 12.233 -5.387 1.00 97.75 87 LYS A CA 1
ATOM 701 C C . LYS A 1 87 ? 1.052 12.633 -3.991 1.00 97.75 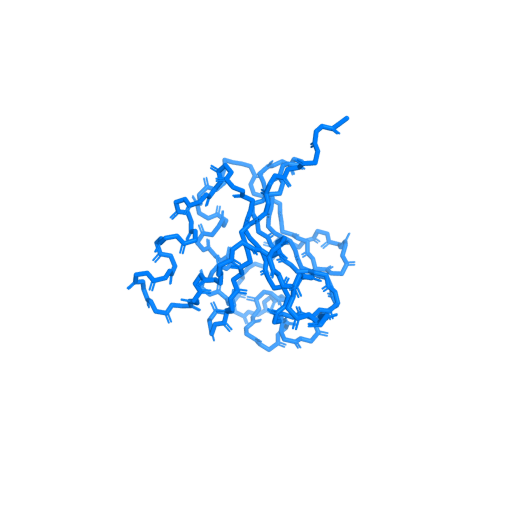87 LYS A C 1
ATOM 703 O O . LYS A 1 87 ? 2.199 13.044 -3.849 1.00 97.75 87 LYS A O 1
ATOM 708 N N . HIS A 1 88 ? 0.220 12.419 -2.971 1.00 98.38 88 HIS A N 1
ATOM 709 C CA . HIS A 1 88 ? 0.581 12.718 -1.587 1.00 98.38 88 HIS A CA 1
ATOM 710 C C . HIS A 1 88 ? 1.864 11.983 -1.179 1.00 98.38 88 HIS A C 1
ATOM 712 O O . HIS A 1 88 ? 2.821 12.588 -0.707 1.00 98.38 88 HIS A O 1
ATOM 718 N N . CYS A 1 89 ? 1.938 10.674 -1.428 1.00 98.25 89 CYS A N 1
ATOM 719 C CA . CYS A 1 89 ? 3.116 9.884 -1.076 1.00 98.25 89 CYS A CA 1
ATOM 720 C C . CYS A 1 89 ? 4.380 10.312 -1.847 1.00 98.25 89 CYS A C 1
ATOM 722 O O . CYS A 1 89 ? 5.484 10.203 -1.309 1.00 98.25 89 CYS A O 1
ATOM 724 N N . ALA A 1 90 ? 4.242 10.794 -3.085 1.00 97.81 90 ALA A N 1
ATOM 725 C CA . ALA A 1 90 ? 5.351 11.350 -3.854 1.00 97.81 90 ALA A CA 1
ATOM 726 C C . ALA A 1 90 ? 5.844 12.684 -3.269 1.00 97.81 90 ALA A C 1
ATOM 728 O O . ALA A 1 90 ? 7.049 12.864 -3.106 1.00 97.81 90 ALA A O 1
ATOM 729 N N . GLU A 1 91 ? 4.931 13.582 -2.889 1.00 98.19 91 GLU A N 1
ATOM 730 C CA . GLU A 1 91 ? 5.244 14.864 -2.236 1.00 98.19 91 GLU A CA 1
ATOM 731 C C . GLU A 1 91 ? 5.962 14.670 -0.893 1.00 98.19 91 GLU A C 1
ATOM 733 O O . GLU A 1 91 ? 6.869 15.427 -0.556 1.00 98.19 91 GLU A O 1
ATOM 738 N N . GLN A 1 92 ? 5.620 13.610 -0.155 1.00 98.19 92 GLN A N 1
ATOM 739 C CA . GLN A 1 92 ? 6.315 13.223 1.078 1.00 98.19 92 GLN A CA 1
ATOM 740 C C . GLN A 1 92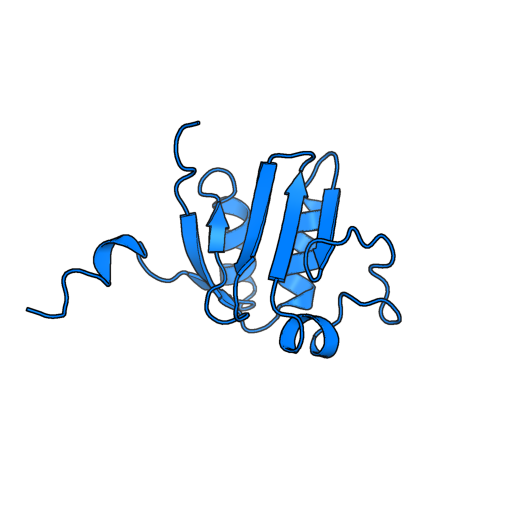 ? 7.676 12.534 0.837 1.00 98.19 92 GLN A C 1
ATOM 742 O O . GLN A 1 92 ? 8.373 12.180 1.792 1.00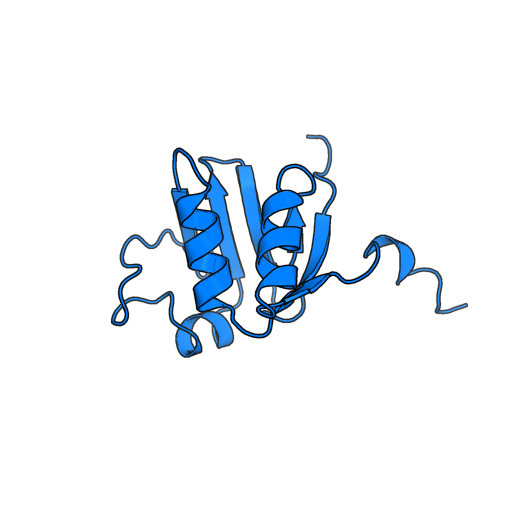 98.19 92 GLN A O 1
ATOM 747 N N . GLY A 1 93 ? 8.054 12.275 -0.420 1.00 97.88 93 GLY A N 1
ATOM 748 C CA . GLY A 1 93 ? 9.274 11.544 -0.771 1.00 97.88 93 GLY A CA 1
ATOM 749 C C . GLY A 1 93 ? 9.238 10.059 -0.393 1.00 97.88 93 GLY A C 1
ATOM 750 O O . GLY A 1 93 ? 10.283 9.435 -0.207 1.00 97.88 93 GLY A O 1
ATOM 751 N N . TRP A 1 94 ? 8.051 9.465 -0.234 1.00 98.06 94 TRP A N 1
ATOM 752 C CA . TRP A 1 94 ? 7.902 8.055 0.149 1.00 98.06 94 TRP A CA 1
ATOM 753 C C . TRP A 1 94 ? 7.907 7.109 -1.042 1.00 98.06 94 TRP A C 1
ATOM 755 O O . TRP A 1 94 ? 8.264 5.940 -0.879 1.00 98.06 94 TRP A O 1
ATOM 765 N N . LEU A 1 95 ? 7.538 7.601 -2.220 1.00 97.38 95 LEU A N 1
ATOM 766 C CA . LEU A 1 95 ? 7.594 6.880 -3.485 1.00 97.38 95 LEU A CA 1
ATOM 767 C C . LEU A 1 95 ? 7.942 7.822 -4.637 1.00 97.38 95 LEU A C 1
ATOM 769 O O . LEU A 1 95 ? 7.893 9.042 -4.499 1.00 97.38 95 LEU A O 1
ATOM 773 N N . LYS A 1 96 ? 8.228 7.237 -5.796 1.00 97.50 96 LYS A N 1
ATOM 774 C CA . LYS A 1 96 ? 8.256 7.919 -7.089 1.00 97.50 96 LYS A CA 1
ATOM 775 C C . LYS A 1 96 ? 7.112 7.397 -7.949 1.00 97.50 96 LYS A C 1
ATOM 777 O O . LYS A 1 96 ? 6.963 6.186 -8.071 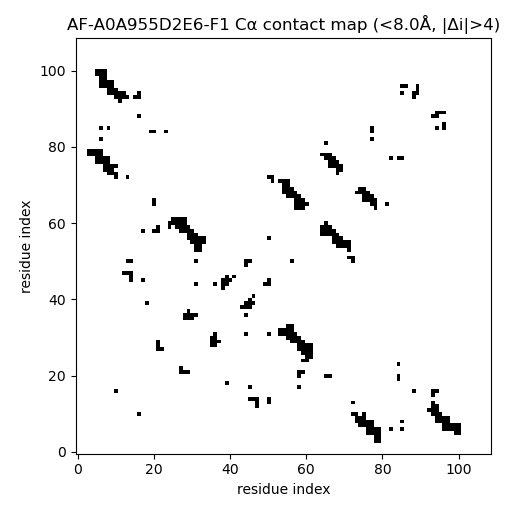1.00 97.50 96 LYS A O 1
ATOM 782 N N . ILE A 1 97 ? 6.345 8.288 -8.570 1.00 96.12 97 ILE A N 1
ATOM 783 C CA 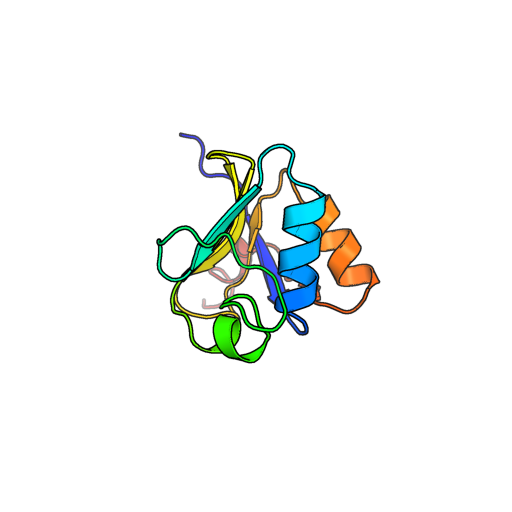. ILE A 1 97 ? 5.396 7.900 -9.620 1.00 96.12 97 ILE A CA 1
ATOM 784 C C . ILE A 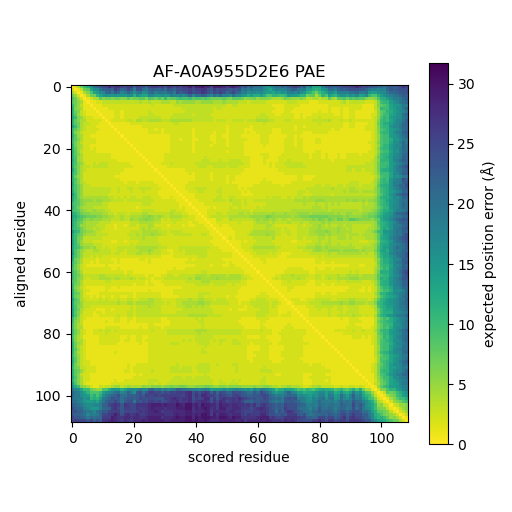1 97 ? 6.198 7.564 -10.876 1.00 96.12 97 ILE A C 1
ATOM 786 O O . ILE A 1 97 ? 7.014 8.368 -11.335 1.00 96.12 97 ILE A O 1
ATOM 790 N N . GLU A 1 98 ? 6.003 6.361 -11.396 1.00 90.81 98 GLU A N 1
ATOM 791 C CA . GLU A 1 98 ? 6.554 5.945 -12.678 1.00 90.81 98 GLU A CA 1
ATOM 792 C C . GLU A 1 98 ? 5.517 6.259 -13.761 1.00 90.81 98 GLU A C 1
ATOM 794 O O . GLU A 1 98 ? 4.314 6.153 -13.523 1.00 90.81 98 GLU A O 1
ATOM 799 N N . GLY A 1 99 ? 5.972 6.723 -14.930 1.00 67.88 99 GLY A N 1
ATOM 800 C CA . GLY A 1 99 ? 5.081 6.955 -16.073 1.00 67.88 99 GLY A CA 1
ATOM 801 C C . GLY A 1 99 ? 4.266 5.700 -16.412 1.00 67.88 99 GLY A C 1
ATOM 802 O O . GLY A 1 99 ? 4.622 4.605 -15.979 1.00 67.88 99 GLY A O 1
ATOM 803 N N . ASP A 1 100 ? 3.166 5.877 -17.153 1.00 53.66 100 ASP A N 1
ATOM 804 C CA . ASP A 1 100 ? 2.146 4.846 -17.398 1.00 53.66 100 ASP A CA 1
ATOM 805 C C . ASP A 1 100 ? 2.792 3.469 -17.691 1.00 53.66 100 ASP A C 1
ATOM 807 O O . ASP A 1 100 ? 3.541 3.352 -18.668 1.00 53.66 100 ASP A O 1
ATOM 811 N N . PRO A 1 101 ? 2.567 2.426 -16.862 1.00 47.38 101 PRO A N 1
ATOM 812 C CA . PRO A 1 101 ? 3.197 1.117 -17.055 1.00 47.38 101 PRO A CA 1
ATOM 813 C C . PRO A 1 101 ? 2.872 0.490 -18.416 1.00 47.38 101 PRO A C 1
ATOM 815 O O . PRO A 1 101 ? 3.611 -0.375 -18.880 1.00 47.38 101 PRO A O 1
ATOM 818 N N . SER A 1 102 ? 1.815 0.952 -19.095 1.00 44.47 102 SER A N 1
ATOM 819 C CA . SER A 1 102 ? 1.502 0.547 -20.465 1.00 44.47 102 SER A CA 1
ATOM 820 C C . SER A 1 102 ? 2.497 1.044 -21.521 1.00 44.47 102 SER A C 1
ATOM 822 O O . SER A 1 102 ? 2.414 0.582 -22.649 1.00 44.47 102 SER A O 1
ATOM 824 N N . GLN A 1 103 ? 3.429 1.950 -21.196 1.00 41.94 103 GLN A N 1
ATOM 825 C CA . GLN A 1 103 ? 4.445 2.449 -22.139 1.00 41.94 103 GLN A CA 1
ATOM 826 C C . GLN A 1 103 ? 5.816 1.766 -22.008 1.00 41.94 103 GLN A C 1
ATOM 828 O O . GLN A 1 103 ? 6.710 2.045 -22.800 1.00 41.94 103 GLN A O 1
ATOM 833 N N . GLN A 1 104 ? 6.010 0.859 -21.042 1.00 42.66 104 GLN A N 1
ATOM 834 C CA . GLN A 1 104 ? 7.256 0.079 -20.933 1.00 42.66 104 GLN A CA 1
ATOM 835 C C . GLN A 1 104 ? 7.305 -1.137 -21.876 1.00 42.66 104 GLN A C 1
ATOM 837 O O . GLN A 1 104 ? 8.367 -1.732 -22.026 1.00 42.66 104 GLN A O 1
ATOM 842 N N . ALA A 1 105 ? 6.197 -1.480 -22.543 1.00 44.22 105 ALA A N 1
ATOM 843 C CA . ALA A 1 105 ? 6.152 -2.548 -23.544 1.00 44.22 105 ALA A CA 1
ATOM 844 C C . ALA A 1 105 ? 6.567 -2.095 -24.962 1.00 44.22 105 ALA A C 1
ATOM 846 O O . ALA A 1 105 ? 6.910 -2.946 -25.771 1.00 44.22 105 ALA A O 1
ATOM 847 N N . ASP A 1 106 ? 6.606 -0.785 -25.239 1.00 40.59 106 ASP A N 1
ATOM 848 C CA . ASP A 1 106 ? 6.895 -0.229 -26.577 1.00 40.59 106 ASP A CA 1
ATOM 849 C C . ASP A 1 106 ? 8.356 0.246 -26.748 1.00 40.59 106 ASP A C 1
ATOM 851 O O . ASP A 1 106 ? 8.698 0.878 -27.742 1.00 40.59 106 ASP A O 1
ATOM 855 N N . ALA A 1 107 ? 9.231 -0.011 -25.769 1.00 41.34 107 ALA A N 1
ATOM 856 C CA . ALA A 1 107 ? 10.639 0.416 -25.794 1.00 41.34 107 ALA A CA 1
ATOM 857 C C . ALA A 1 107 ? 11.632 -0.739 -26.041 1.00 41.34 107 ALA A C 1
ATOM 859 O O . ALA A 1 107 ? 12.825 -0.601 -25.769 1.00 41.34 107 ALA A O 1
ATOM 860 N N . MET A 1 108 ? 11.142 -1.880 -26.532 1.00 44.41 108 MET A N 1
ATOM 861 C CA . MET A 1 108 ? 11.956 -3.001 -27.009 1.00 44.41 108 MET A CA 1
ATOM 862 C C . MET A 1 108 ? 11.494 -3.413 -28.413 1.00 44.41 108 MET A C 1
ATOM 864 O O . MET A 1 108 ? 10.998 -4.519 -28.597 1.00 44.41 108 MET A O 1
ATOM 868 N N . ASP A 1 109 ? 11.655 -2.501 -29.371 1.00 38.31 109 ASP A N 1
ATOM 869 C CA . ASP A 1 109 ? 11.704 -2.777 -30.814 1.00 38.31 109 ASP A CA 1
ATOM 870 C C . ASP A 1 109 ? 12.883 -2.003 -31.425 1.00 38.31 109 ASP A C 1
ATOM 872 O O . ASP A 1 109 ? 13.067 -0.817 -31.050 1.00 38.31 109 ASP A O 1
#

Radius of gyration: 13.5 Å; Cα contacts (8 Å, |Δi|>4): 201; chains: 1; bounding box: 27×28×47 Å

Solvent-accessible surface area (backbone atoms only — not comparable to full-atom values): 6114 Å² total; per-residue (Å²): 131,82,79,76,56,61,37,31,28,42,62,76,35,62,40,63,54,52,51,52,54,44,72,71,29,90,49,59,38,37,29,50,66,85,37,83,56,85,54,69,46,92,86,32,63,58,27,63,71,42,55,72,68,43,45,28,37,36,39,19,37,63,90,46,69,41,35,36,25,63,72,35,60,74,58,18,32,29,26,50,97,39,47,65,58,55,49,53,35,33,77,72,65,30,32,43,79,44,72,62,59,83,61,70,74,75,75,78,124

pLDDT: mean 89.22, std 16.98, range [38.31, 98.5]

Mean predicted aligned error: 5.8 Å